Protein AF-A0A0Q7N4V5-F1 (afdb_monomer)

Secondary structure (DSSP, 8-state):
-PPPP-SS-----B--B-TTT-PBP-TTSS-PPPBSSHHHHHHHHHTT-STT-EE-SS-EE-HHHHHHHHHHHH---EEE-S-TTTTTTPPEEETTT--BGGG-GGG--

pLDDT: mean 84.16, std 11.43, range [43.72, 96.56]

Foldseek 3Di:
DDDDDDDDDDDDFDWDAAPPPRDTQDPDPDDTDTHRDPVVVVCCQVVCNRVQWHDPPDGIHHQLRVLVVVCVVPNFDWDFDDDPVCSVPGFTAGPRNRHTCVRPPVNDD

Solvent-accessible surface area (backbone atoms only — not comparable to full-atom values): 6931 Å² total; per-residue (Å²): 135,84,79,82,87,82,81,94,78,89,81,83,61,37,68,56,51,19,75,82,83,62,50,64,52,46,98,65,91,77,56,67,57,74,27,86,39,67,66,58,48,50,52,43,44,73,65,79,68,38,83,63,39,47,68,84,86,87,54,37,35,40,44,68,60,49,22,47,51,48,31,73,74,73,48,77,57,74,37,76,50,73,53,88,84,36,64,81,78,42,60,43,22,22,78,71,63,62,48,42,58,92,73,39,77,91,69,64,129

Sequence (109 aa):
MGGMKRGLVTESHVVIYCDCCGDVFNPSSGRPICFMTTNEAVEFLTADTAAGWDYDGDTVRCDDCAAAEHCRVHGHELVLDGTWAELVTGPYVCSMCGLLESDIPELEN

Radius of gyration: 19.65 Å; Cα contacts (8 Å, |Δi|>4): 130; chains: 1; bounding box: 45×29×56 Å

Mean predicted aligned error: 8.2 Å

Nearest PDB structures (foldseek):
  6y79-assembly1_Y  TM=4.253E-01  e=2.777E+00  Yarrowia lipolytica

Structure (mmCIF, N/CA/C/O backbone):
data_AF-A0A0Q7N4V5-F1
#
_entry.id   AF-A0A0Q7N4V5-F1
#
loop_
_atom_site.group_PDB
_atom_site.id
_atom_site.type_symbol
_atom_site.label_atom_id
_atom_site.label_alt_id
_atom_site.label_comp_id
_atom_site.label_asym_id
_atom_site.label_entity_id
_atom_site.label_seq_id
_atom_site.pdbx_PDB_ins_code
_atom_site.Cartn_x
_atom_site.Cartn_y
_atom_site.Cartn_z
_atom_site.occupancy
_atom_site.B_iso_or_equiv
_atom_site.auth_seq_id
_atom_site.auth_comp_id
_atom_site.auth_asym_id
_atom_site.auth_atom_id
_atom_site.pdbx_PDB_model_num
ATOM 1 N N . MET A 1 1 ? -22.274 12.118 24.907 1.00 43.72 1 MET A N 1
ATOM 2 C CA . MET A 1 1 ? -21.162 12.694 25.696 1.00 43.72 1 MET A CA 1
ATOM 3 C C . MET A 1 1 ? -20.275 11.545 26.155 1.00 43.72 1 MET A C 1
ATOM 5 O O . MET A 1 1 ? -20.638 10.863 27.103 1.00 43.72 1 MET A O 1
ATOM 9 N N . GLY A 1 2 ? -19.189 11.253 25.436 1.00 54.69 2 GLY A N 1
ATOM 10 C CA . GLY A 1 2 ? -18.205 10.262 25.886 1.00 54.69 2 GLY A CA 1
ATOM 11 C C . GLY A 1 2 ? -17.359 10.866 27.004 1.00 54.69 2 GLY A C 1
ATOM 12 O O . GLY A 1 2 ?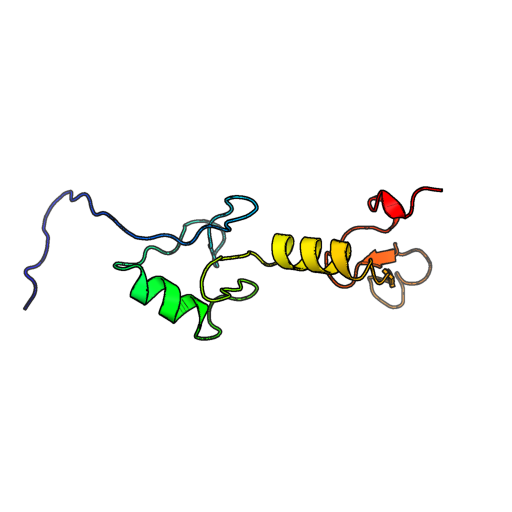 -16.822 11.958 26.833 1.00 54.69 2 GLY A O 1
ATOM 13 N N . GLY A 1 3 ? -17.301 10.213 28.164 1.00 60.50 3 GLY A N 1
ATOM 14 C CA . GLY A 1 3 ? -16.485 10.672 29.289 1.00 60.50 3 GLY A CA 1
ATOM 15 C C . GLY A 1 3 ? -14.998 10.691 28.929 1.00 60.50 3 GLY A C 1
ATOM 16 O O . GLY A 1 3 ? -14.504 9.779 28.268 1.00 60.50 3 GLY A O 1
ATOM 17 N N . MET A 1 4 ? -14.283 11.731 29.363 1.00 68.06 4 MET A N 1
ATOM 18 C CA . MET A 1 4 ? -12.839 11.855 29.155 1.00 68.06 4 MET A CA 1
ATOM 19 C C . MET A 1 4 ? -12.096 10.720 29.869 1.00 68.06 4 MET A C 1
ATOM 21 O O . MET A 1 4 ? -12.185 10.585 31.092 1.00 68.06 4 MET A O 1
ATOM 25 N N . LYS A 1 5 ? -11.335 9.924 29.111 1.00 77.38 5 LYS A N 1
ATOM 26 C CA . LYS A 1 5 ? -10.405 8.928 29.660 1.00 77.38 5 LYS A CA 1
ATOM 27 C C . LYS A 1 5 ? -9.286 9.664 30.416 1.00 77.38 5 LYS A C 1
ATOM 29 O O . LYS A 1 5 ? -8.786 10.680 29.939 1.00 77.38 5 LYS A O 1
ATOM 34 N N . ARG A 1 6 ? -8.917 9.198 31.616 1.00 84.88 6 ARG A N 1
ATOM 35 C CA . ARG A 1 6 ? -7.854 9.795 32.453 1.00 84.88 6 ARG A CA 1
ATOM 36 C C . ARG A 1 6 ? -6.876 8.707 32.899 1.00 84.88 6 ARG A C 1
ATOM 38 O O . ARG A 1 6 ? -7.317 7.651 33.337 1.00 84.88 6 ARG A O 1
ATOM 45 N N . GLY A 1 7 ? -5.574 8.998 32.853 1.00 88.62 7 GLY A N 1
ATOM 46 C CA . GLY A 1 7 ? -4.505 8.075 33.262 1.00 88.62 7 GLY A CA 1
ATOM 47 C C . GLY A 1 7 ? -3.875 7.306 32.095 1.00 88.62 7 GLY A C 1
ATOM 48 O O . GLY A 1 7 ? -4.076 7.659 30.936 1.00 88.62 7 GLY A O 1
ATOM 49 N N . LEU A 1 8 ? -3.085 6.276 32.411 1.00 89.12 8 LEU A N 1
ATOM 50 C CA . LEU A 1 8 ? -2.514 5.362 31.418 1.00 89.12 8 LEU A CA 1
ATOM 51 C C . LEU A 1 8 ? -3.596 4.367 30.986 1.00 89.12 8 LEU A C 1
ATOM 53 O O . LEU A 1 8 ? -4.098 3.609 31.814 1.00 89.12 8 LEU A O 1
ATOM 57 N N . VAL A 1 9 ? -3.962 4.388 29.704 1.00 87.44 9 VAL A N 1
ATOM 58 C CA . VAL A 1 9 ? -4.985 3.511 29.121 1.00 87.44 9 VAL A CA 1
ATOM 59 C C . VAL A 1 9 ? -4.399 2.728 27.953 1.00 87.44 9 VAL A C 1
ATOM 61 O O . VAL A 1 9 ? -3.542 3.225 27.228 1.00 87.44 9 VAL A O 1
ATOM 64 N N . THR A 1 10 ? -4.846 1.488 27.789 1.00 89.31 10 THR A N 1
ATOM 65 C CA . THR A 1 10 ? -4.563 0.673 26.604 1.00 89.31 10 THR A CA 1
ATOM 66 C C . THR A 1 10 ? -5.822 0.620 25.758 1.00 89.31 10 THR A C 1
ATOM 68 O O . THR A 1 10 ? -6.915 0.413 26.286 1.00 89.31 10 THR A O 1
ATOM 71 N N . GLU A 1 11 ? -5.667 0.817 24.455 1.00 89.69 11 GLU A N 1
ATOM 72 C CA . GLU A 1 11 ? -6.758 0.821 23.487 1.00 89.69 11 GLU A CA 1
ATOM 73 C C . GLU A 1 11 ? -6.398 -0.079 22.309 1.00 89.69 11 GLU A C 1
ATOM 75 O O . GLU A 1 11 ? -5.242 -0.138 21.883 1.00 89.69 11 GLU A O 1
ATOM 80 N N . SER A 1 12 ? -7.400 -0.788 21.797 1.00 92.38 12 SER A N 1
ATOM 81 C CA . SER A 1 12 ? -7.277 -1.594 20.587 1.00 92.38 12 SER A CA 1
ATOM 82 C C . SER A 1 12 ? -7.686 -0.753 19.387 1.00 92.38 12 SER A C 1
ATOM 84 O O . SER A 1 12 ? -8.696 -0.055 19.444 1.00 92.38 12 SER A O 1
ATOM 86 N N . HIS A 1 13 ? -6.904 -0.844 18.319 1.00 94.50 13 HIS A N 1
ATOM 87 C CA . HIS A 1 13 ? -7.113 -0.104 17.082 1.00 94.50 13 HIS A CA 1
ATOM 88 C C . HIS A 1 13 ? -6.959 -1.043 15.891 1.00 94.50 13 HIS A C 1
ATOM 90 O O . HIS A 1 13 ? -6.289 -2.074 15.986 1.00 94.50 13 HIS A O 1
ATOM 96 N N . VAL A 1 14 ? -7.567 -0.660 14.776 1.00 95.56 14 VAL A N 1
ATOM 97 C CA . VAL A 1 14 ? -7.364 -1.282 13.471 1.00 95.56 14 VAL A CA 1
ATOM 98 C C . VAL A 1 14 ? -6.227 -0.547 12.768 1.00 95.56 14 VAL A C 1
ATOM 100 O O . VAL A 1 14 ? -6.143 0.676 12.821 1.00 95.56 14 VAL A O 1
ATOM 103 N N . VAL A 1 15 ? -5.347 -1.299 12.124 1.00 95.12 15 VAL A N 1
ATOM 104 C CA . VAL A 1 15 ? -4.270 -0.790 11.271 1.00 95.12 15 VAL A CA 1
ATOM 105 C C . VAL A 1 15 ? -4.366 -1.514 9.934 1.00 95.12 15 VAL A C 1
ATOM 107 O O . VAL A 1 15 ? -4.838 -2.651 9.880 1.00 95.12 15 VAL A O 1
ATOM 110 N N . ILE A 1 16 ? -3.953 -0.851 8.863 1.00 94.56 16 ILE A N 1
ATOM 111 C CA . ILE A 1 16 ? -4.015 -1.411 7.515 1.00 94.56 16 ILE A CA 1
ATOM 112 C C . ILE A 1 16 ? -2.673 -2.070 7.208 1.00 94.56 16 ILE A C 1
ATOM 114 O O . ILE A 1 16 ? -1.630 -1.423 7.327 1.00 94.56 16 ILE A O 1
ATOM 118 N N . TYR A 1 17 ? -2.718 -3.337 6.811 1.00 95.81 17 TYR A N 1
ATOM 119 C CA . TYR A 1 17 ? -1.569 -4.089 6.325 1.00 95.81 17 TYR A CA 1
ATOM 120 C C . TYR A 1 17 ? -1.797 -4.513 4.878 1.00 95.81 17 TYR A C 1
ATOM 122 O O . TYR A 1 17 ? -2.934 -4.749 4.482 1.00 95.81 17 TYR A O 1
ATOM 130 N N . CYS A 1 18 ? -0.723 -4.611 4.102 1.00 95.69 18 CYS A N 1
ATOM 131 C CA . CYS A 1 18 ? -0.759 -5.233 2.787 1.00 95.69 18 CYS A CA 1
ATOM 132 C C . CYS A 1 18 ? -0.885 -6.749 2.965 1.00 95.69 18 CYS A C 1
ATOM 134 O O . CYS A 1 18 ? -0.055 -7.358 3.643 1.00 95.69 18 CYS A O 1
ATOM 136 N N . ASP A 1 19 ? -1.873 -7.369 2.324 1.00 96.56 19 ASP A N 1
ATOM 137 C CA . ASP A 1 19 ? -2.094 -8.818 2.401 1.00 96.56 19 ASP A CA 1
ATOM 138 C C . ASP A 1 19 ? -0.964 -9.633 1.747 1.00 96.56 19 ASP A C 1
ATOM 140 O O . ASP A 1 19 ? -0.812 -10.822 2.022 1.00 96.56 19 ASP A O 1
ATOM 144 N N . CYS A 1 20 ? -0.149 -9.004 0.892 1.00 94.19 20 CYS A N 1
ATOM 145 C CA . CYS A 1 20 ? 0.940 -9.667 0.175 1.00 94.19 20 CYS A CA 1
ATOM 146 C C . CYS A 1 20 ? 2.274 -9.632 0.939 1.00 94.19 20 CYS A C 1
ATOM 148 O O . CYS A 1 20 ? 2.872 -10.681 1.177 1.00 94.19 20 CYS A O 1
ATOM 150 N N . CYS A 1 21 ? 2.759 -8.447 1.322 1.00 94.56 21 CYS A N 1
ATOM 151 C CA . CYS A 1 21 ? 4.067 -8.292 1.977 1.00 94.56 21 CYS A CA 1
ATOM 152 C C . CYS A 1 21 ? 3.987 -8.092 3.498 1.00 94.56 21 CYS A C 1
ATOM 154 O O . CYS A 1 21 ? 5.002 -8.213 4.181 1.00 94.56 21 CYS A O 1
ATOM 156 N N . GLY A 1 22 ? 2.804 -7.794 4.045 1.00 94.69 22 GLY A N 1
ATOM 157 C CA . GLY A 1 22 ? 2.645 -7.455 5.458 1.00 94.69 22 GLY A CA 1
ATOM 158 C C . GLY A 1 22 ? 3.162 -6.063 5.831 1.00 94.69 22 GLY A C 1
ATOM 159 O O . GLY A 1 22 ? 3.256 -5.763 7.023 1.00 94.69 22 GLY A O 1
ATOM 160 N N . ASP A 1 23 ? 3.484 -5.208 4.854 1.00 93.00 23 ASP A N 1
ATOM 161 C CA . ASP A 1 23 ? 3.798 -3.805 5.125 1.00 93.00 23 ASP A CA 1
ATOM 162 C C . ASP A 1 23 ? 2.598 -3.102 5.738 1.00 93.00 23 ASP A C 1
ATOM 164 O O . ASP A 1 23 ? 1.450 -3.469 5.498 1.00 93.00 23 ASP A O 1
ATOM 1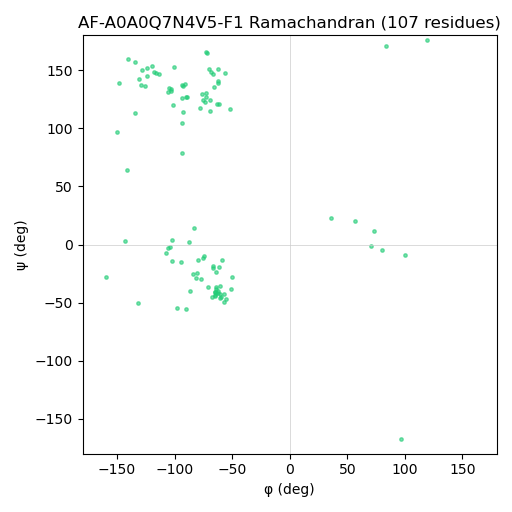68 N N . VAL A 1 24 ? 2.867 -2.085 6.549 1.00 93.25 24 VAL A N 1
ATOM 169 C CA . VAL A 1 24 ? 1.835 -1.313 7.238 1.00 93.25 24 VAL A CA 1
ATOM 170 C C . VAL A 1 24 ? 1.629 0.023 6.543 1.00 93.25 24 VAL A C 1
ATOM 172 O O . VAL A 1 24 ? 2.598 0.732 6.261 1.00 93.25 24 VAL A O 1
ATOM 175 N N . PHE A 1 25 ? 0.373 0.406 6.315 1.00 91.25 25 PHE A N 1
ATOM 176 C CA . PHE A 1 25 ? 0.070 1.715 5.751 1.00 91.25 25 PHE A CA 1
ATOM 177 C C . PHE A 1 25 ? 0.567 2.824 6.686 1.00 91.25 25 PHE A C 1
ATOM 179 O O . PHE A 1 25 ? 0.159 2.930 7.850 1.00 91.25 25 PHE A O 1
ATOM 186 N N . ASN A 1 26 ? 1.458 3.665 6.167 1.00 86.81 26 ASN A N 1
ATOM 187 C CA . ASN A 1 26 ? 2.100 4.735 6.915 1.00 86.81 26 ASN A CA 1
ATOM 188 C C . ASN A 1 26 ? 2.432 5.899 5.967 1.00 86.81 26 ASN A C 1
ATOM 190 O O . ASN A 1 26 ? 3.484 5.883 5.329 1.00 86.81 26 ASN A O 1
ATOM 194 N N . P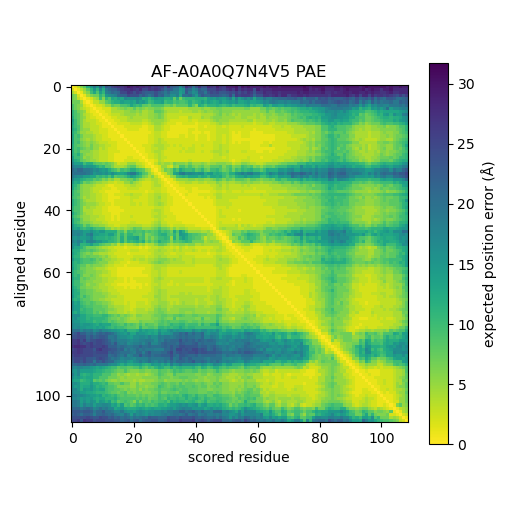RO A 1 27 ? 1.581 6.936 5.883 1.00 74.75 27 PRO A N 1
ATOM 195 C CA . PRO A 1 27 ? 1.793 8.043 4.947 1.00 74.75 27 PRO A CA 1
ATOM 196 C C . PRO A 1 27 ? 2.916 8.994 5.387 1.00 74.75 27 PRO A C 1
ATOM 198 O O . PRO A 1 27 ? 3.303 9.892 4.645 1.00 74.75 27 PRO A O 1
ATOM 201 N N . SER A 1 28 ? 3.419 8.851 6.615 1.00 66.38 28 SER A N 1
ATOM 202 C CA . SER A 1 28 ? 4.392 9.762 7.212 1.00 66.38 28 SER A CA 1
ATOM 203 C C . SER A 1 28 ? 5.420 8.979 8.024 1.00 66.38 28 SER A C 1
ATOM 205 O O . SER A 1 28 ? 5.456 9.080 9.249 1.00 66.38 28 SER A O 1
ATOM 207 N N . SER A 1 29 ? 6.185 8.138 7.319 1.00 61.38 29 SER A N 1
ATOM 208 C CA . SER A 1 29 ? 7.510 7.565 7.635 1.00 61.38 29 SER A CA 1
ATOM 209 C C . SER A 1 29 ? 7.854 7.190 9.090 1.00 61.38 29 SER A C 1
ATOM 211 O O . SER A 1 29 ? 9.031 7.128 9.440 1.00 61.38 29 SER A O 1
ATOM 213 N N . GLY A 1 30 ? 6.885 6.940 9.972 1.00 70.81 30 GLY A N 1
ATOM 214 C CA . GLY A 1 30 ? 7.212 6.693 11.377 1.00 70.81 30 GLY A CA 1
ATOM 215 C C . GLY A 1 30 ? 6.171 5.966 12.210 1.00 70.81 30 GLY A C 1
ATOM 216 O O . GLY A 1 30 ? 6.565 5.301 13.169 1.00 70.81 30 GLY A O 1
ATOM 217 N N . ARG A 1 31 ? 4.871 6.062 11.894 1.00 81.62 31 ARG A N 1
ATOM 218 C CA . ARG A 1 31 ? 3.824 5.371 12.663 1.00 81.62 31 ARG A CA 1
ATOM 219 C C . ARG A 1 31 ? 2.634 4.966 11.787 1.00 81.62 31 ARG A C 1
ATOM 221 O O . ARG A 1 31 ? 2.199 5.787 10.984 1.00 81.62 31 ARG A O 1
ATOM 228 N N . PRO A 1 32 ? 2.070 3.761 11.992 1.00 87.56 32 PRO A N 1
ATOM 229 C CA . PRO A 1 32 ? 0.803 3.373 11.382 1.00 87.56 32 PRO A CA 1
ATOM 230 C C . PRO A 1 32 ? -0.314 4.357 11.728 1.00 87.56 32 PRO A C 1
ATOM 232 O O . PRO A 1 32 ? -0.351 4.887 12.845 1.00 87.56 32 PRO A O 1
ATOM 235 N N . ILE A 1 33 ? -1.257 4.545 10.807 1.00 90.06 33 ILE A N 1
ATOM 236 C CA . ILE A 1 33 ? -2.542 5.156 11.155 1.00 90.06 33 ILE A CA 1
ATOM 237 C C . ILE A 1 33 ? -3.359 4.142 11.955 1.00 90.06 33 ILE A C 1
ATOM 239 O O . ILE A 1 33 ? -3.509 2.993 11.542 1.00 90.06 33 ILE A O 1
ATOM 243 N N . CYS A 1 34 ? -3.898 4.583 13.089 1.00 93.12 34 CYS A N 1
ATOM 244 C CA . CYS A 1 34 ? -4.794 3.798 13.926 1.00 93.12 34 CYS A CA 1
ATOM 245 C C . CYS A 1 34 ? -6.244 4.226 13.683 1.00 93.12 34 CYS A C 1
ATOM 247 O O . CYS A 1 34 ? -6.597 5.374 13.950 1.00 93.12 34 CYS A O 1
ATOM 249 N N . PHE A 1 35 ? -7.077 3.289 13.249 1.00 94.19 35 PHE A N 1
ATOM 250 C CA . PHE A 1 35 ? -8.517 3.456 13.072 1.00 94.19 35 PHE A CA 1
ATOM 251 C C . PHE A 1 35 ? -9.271 2.836 14.249 1.00 94.19 35 PHE A C 1
ATOM 253 O O . PHE A 1 35 ? -8.803 1.884 14.882 1.00 94.19 35 PHE A O 1
ATOM 260 N N . MET A 1 36 ? -10.462 3.346 14.545 1.00 94.56 36 MET A N 1
ATOM 261 C CA . MET A 1 36 ? -11.299 2.808 15.617 1.00 94.56 36 MET A CA 1
ATOM 262 C C . MET A 1 36 ? -12.081 1.574 15.173 1.00 94.56 36 MET A C 1
ATOM 264 O O . MET A 1 36 ? -12.411 0.721 15.998 1.00 94.56 36 MET A O 1
ATOM 268 N N . THR A 1 37 ? -12.396 1.475 13.880 1.00 95.50 37 THR A N 1
ATOM 269 C CA . THR A 1 37 ? -13.160 0.362 13.305 1.00 95.50 37 THR A CA 1
ATOM 270 C C . THR A 1 37 ? -12.608 -0.043 11.943 1.00 95.50 37 THR A C 1
ATOM 272 O O . THR A 1 37 ? -11.939 0.739 11.274 1.00 95.50 37 THR A O 1
ATOM 275 N N . THR A 1 38 ? -12.925 -1.262 11.508 1.00 94.94 38 THR A N 1
ATOM 276 C CA . THR A 1 38 ? -12.624 -1.727 10.147 1.00 94.94 38 THR A CA 1
ATOM 277 C C . THR A 1 38 ? -13.373 -0.926 9.089 1.00 94.94 38 THR A C 1
ATOM 279 O O . THR A 1 38 ? -12.792 -0.625 8.055 1.00 94.94 38 THR A O 1
ATOM 282 N N . ASN A 1 39 ? -14.618 -0.513 9.356 1.00 94.69 39 ASN A N 1
ATOM 283 C CA . ASN A 1 39 ? -15.371 0.333 8.425 1.00 94.69 39 ASN A CA 1
ATOM 284 C C . ASN A 1 39 ? -14.671 1.671 8.175 1.00 94.69 39 ASN A C 1
ATOM 286 O O . ASN A 1 39 ? -14.576 2.090 7.032 1.00 94.69 39 ASN A O 1
ATOM 290 N N . GLU A 1 40 ? -14.140 2.306 9.220 1.00 94.06 40 GLU A N 1
ATOM 291 C CA . GLU A 1 40 ? -13.386 3.558 9.084 1.00 94.06 40 GLU A CA 1
ATOM 292 C C . GLU A 1 40 ? -12.119 3.370 8.233 1.00 94.06 40 GLU A C 1
ATOM 294 O O . GLU A 1 40 ? -11.809 4.208 7.390 1.00 94.06 40 GLU A O 1
ATOM 299 N N . ALA A 1 41 ? -11.414 2.247 8.407 1.00 93.44 41 ALA A N 1
ATOM 300 C CA . ALA A 1 41 ? -10.245 1.913 7.596 1.00 93.44 41 ALA A CA 1
ATOM 301 C C . ALA A 1 41 ? -10.611 1.677 6.115 1.00 93.44 41 ALA A C 1
ATOM 303 O O . ALA A 1 41 ? -9.907 2.144 5.224 1.00 93.44 41 ALA A O 1
ATOM 304 N N . VAL A 1 42 ? -11.733 1.000 5.845 1.00 93.19 42 VAL A N 1
ATOM 305 C CA . VAL A 1 42 ? -12.245 0.777 4.481 1.00 93.19 42 VAL A CA 1
ATOM 306 C C . VAL A 1 42 ? -12.699 2.087 3.835 1.00 93.19 42 VAL A C 1
ATOM 308 O O . VAL A 1 42 ? -12.349 2.366 2.691 1.00 93.19 42 VAL A O 1
ATOM 311 N N . GLU A 1 43 ? -13.438 2.925 4.563 1.00 92.94 43 GLU A N 1
ATOM 312 C CA . GLU A 1 43 ? -13.831 4.256 4.089 1.00 92.94 43 GLU A CA 1
ATOM 313 C C . GLU A 1 43 ? -12.595 5.085 3.720 1.00 92.94 43 GLU A C 1
ATOM 315 O O . GLU A 1 43 ? -12.566 5.694 2.655 1.00 92.94 43 GLU A O 1
ATOM 320 N N . PHE A 1 44 ? -11.538 5.031 4.533 1.00 91.62 44 PHE A N 1
ATOM 321 C CA . PHE A 1 44 ? -10.268 5.690 4.235 1.00 91.62 44 PHE A CA 1
ATOM 322 C C . PHE A 1 44 ? -9.581 5.155 2.964 1.00 91.62 44 PHE A C 1
ATOM 324 O O . PHE A 1 44 ? -9.071 5.944 2.168 1.00 91.62 44 PHE A O 1
ATOM 331 N N . LEU A 1 45 ? -9.568 3.837 2.738 1.00 91.12 45 LEU A N 1
ATOM 332 C CA . LEU A 1 45 ? -8.995 3.253 1.515 1.00 91.12 45 LEU A CA 1
ATOM 333 C C . LEU A 1 45 ? -9.784 3.668 0.267 1.00 91.12 45 LEU A C 1
ATOM 335 O O . LEU A 1 45 ? -9.205 4.026 -0.751 1.00 91.12 45 LEU A O 1
ATOM 339 N N . THR A 1 46 ? -11.112 3.686 0.362 1.00 88.31 46 THR A N 1
ATOM 340 C CA . THR A 1 46 ? -12.000 3.995 -0.774 1.00 88.31 46 THR A CA 1
ATOM 341 C C . THR A 1 46 ? -12.145 5.489 -1.079 1.00 88.31 46 THR A C 1
ATOM 343 O O . THR A 1 46 ? -12.638 5.848 -2.147 1.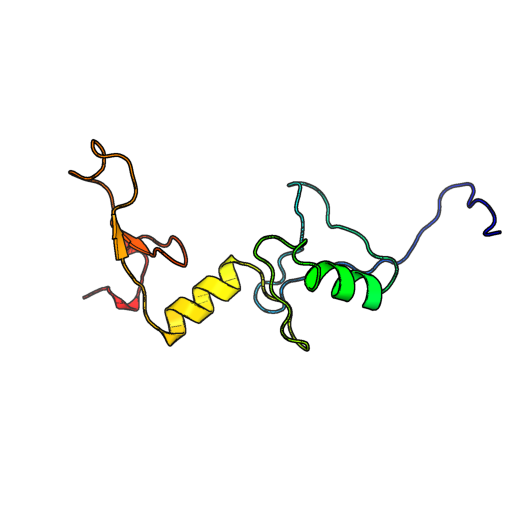00 88.31 46 THR A O 1
ATOM 346 N N . ALA A 1 47 ? -11.717 6.377 -0.175 1.00 83.69 47 ALA A N 1
ATOM 347 C CA . ALA A 1 47 ? -11.864 7.827 -0.314 1.00 83.69 47 ALA A CA 1
ATOM 348 C C . ALA A 1 47 ? -10.767 8.510 -1.163 1.00 83.69 47 ALA A C 1
ATOM 350 O O . ALA A 1 47 ? -10.641 9.733 -1.104 1.00 83.69 47 ALA A O 1
ATOM 351 N N . ASP A 1 48 ? -9.972 7.751 -1.932 1.00 72.06 48 ASP A N 1
ATOM 352 C CA . ASP A 1 48 ? -8.797 8.232 -2.695 1.00 72.06 48 ASP A CA 1
ATOM 353 C C . ASP A 1 48 ? -7.741 8.930 -1.807 1.00 72.06 48 ASP A C 1
ATOM 355 O O . ASP A 1 48 ? -6.910 9.723 -2.245 1.00 72.06 48 ASP A O 1
ATOM 359 N N . THR A 1 49 ? -7.789 8.654 -0.499 1.00 72.56 49 THR A N 1
ATOM 360 C CA . THR A 1 49 ? -6.880 9.229 0.503 1.00 72.56 49 THR A CA 1
ATOM 361 C C . THR A 1 49 ? -5.674 8.345 0.801 1.00 72.56 49 THR A C 1
ATOM 363 O O . THR A 1 49 ? -4.694 8.814 1.384 1.00 72.56 49 THR A O 1
ATOM 366 N N . ALA A 1 50 ? -5.721 7.077 0.397 1.00 74.12 50 ALA A N 1
ATOM 367 C CA . ALA A 1 50 ? -4.645 6.117 0.579 1.00 74.12 50 ALA A CA 1
ATOM 368 C C . ALA A 1 50 ? -3.752 6.085 -0.672 1.00 74.12 50 ALA A C 1
ATOM 370 O O . ALA A 1 50 ? -3.885 5.215 -1.525 1.00 74.12 50 ALA A O 1
ATOM 371 N N . ALA A 1 51 ? -2.858 7.071 -0.801 1.00 78.06 51 ALA A N 1
ATOM 372 C CA . ALA A 1 51 ? -1.971 7.189 -1.959 1.00 78.06 51 ALA A CA 1
ATOM 373 C C . ALA A 1 51 ? -1.211 5.874 -2.225 1.00 78.06 51 ALA A C 1
ATOM 375 O O . ALA A 1 51 ? -0.424 5.432 -1.388 1.00 78.06 51 ALA A O 1
ATOM 376 N N . GLY A 1 52 ? -1.470 5.264 -3.385 1.00 83.12 52 GLY A N 1
ATOM 377 C CA . GLY A 1 52 ? -0.807 4.042 -3.849 1.00 83.12 52 GLY A CA 1
ATOM 378 C C . GLY A 1 52 ? -1.333 2.733 -3.254 1.00 83.12 52 GLY A C 1
ATOM 379 O O . GLY A 1 52 ? -0.897 1.673 -3.684 1.00 83.12 52 GLY A O 1
ATOM 380 N N . TRP A 1 53 ? -2.269 2.773 -2.304 1.00 92.00 53 TRP A N 1
ATOM 381 C CA . TRP A 1 53 ? -2.835 1.567 -1.700 1.00 92.00 53 TRP A CA 1
ATOM 382 C C . TRP A 1 53 ? -4.216 1.279 -2.268 1.00 92.00 53 TRP A C 1
ATOM 384 O O . TRP A 1 53 ? -5.063 2.167 -2.324 1.00 92.00 53 TRP A O 1
ATOM 394 N N . ASP A 1 54 ? -4.441 0.029 -2.657 1.00 89.88 54 ASP A N 1
ATOM 395 C CA . ASP A 1 54 ? -5.686 -0.411 -3.280 1.00 89.88 54 ASP A CA 1
ATOM 396 C C . ASP A 1 54 ? -6.448 -1.381 -2.374 1.00 89.88 54 ASP A C 1
ATOM 398 O O . ASP A 1 54 ? -5.848 -2.164 -1.631 1.00 89.88 54 ASP A O 1
ATOM 402 N N . TYR A 1 55 ? -7.777 -1.317 -2.444 1.00 92.44 55 TYR A N 1
ATOM 403 C CA . TYR A 1 55 ? -8.688 -2.229 -1.762 1.00 92.44 55 TYR A CA 1
ATOM 404 C C . TYR A 1 55 ? -9.787 -2.677 -2.723 1.00 92.44 55 TYR A C 1
ATOM 406 O O . TYR A 1 55 ? -10.649 -1.886 -3.109 1.00 92.44 55 TYR A O 1
ATOM 414 N N . ASP A 1 56 ? -9.792 -3.964 -3.067 1.00 89.88 56 ASP A N 1
ATOM 415 C CA . ASP A 1 56 ? -10.704 -4.532 -4.071 1.00 89.88 56 ASP A CA 1
ATOM 416 C C . ASP A 1 56 ? -12.064 -4.994 -3.500 1.00 89.88 56 ASP A C 1
ATOM 418 O O . ASP A 1 56 ? -12.918 -5.504 -4.230 1.00 89.88 56 ASP A O 1
ATOM 422 N N . GLY A 1 57 ? -12.284 -4.796 -2.195 1.00 90.44 57 GLY A N 1
ATOM 423 C CA . GLY A 1 57 ? -13.449 -5.291 -1.457 1.00 90.44 57 GLY A CA 1
ATOM 424 C C . GLY A 1 57 ? -13.180 -6.559 -0.640 1.00 90.44 57 GLY A C 1
ATOM 425 O O . GLY A 1 57 ? -14.017 -6.926 0.185 1.00 90.44 57 GLY A O 1
ATOM 426 N N . ASP A 1 58 ? -12.018 -7.187 -0.816 1.00 91.81 58 ASP A N 1
ATOM 427 C CA . ASP A 1 58 ? -11.564 -8.350 -0.048 1.00 91.81 58 ASP A CA 1
ATOM 428 C C . ASP A 1 58 ? -10.127 -8.161 0.456 1.00 91.81 58 ASP A C 1
ATOM 430 O O . ASP A 1 58 ? -9.877 -8.276 1.655 1.00 91.81 58 ASP A O 1
ATOM 434 N N . THR A 1 59 ? -9.205 -7.780 -0.431 1.00 93.81 59 THR A N 1
ATOM 435 C CA . THR A 1 59 ? -7.770 -7.668 -0.150 1.00 93.81 59 THR A CA 1
ATOM 436 C C . THR A 1 59 ? -7.250 -6.242 -0.267 1.00 93.81 59 THR A C 1
ATOM 438 O O . THR A 1 59 ? -7.719 -5.449 -1.084 1.00 93.81 59 THR A O 1
ATOM 441 N N . VAL A 1 60 ? -6.255 -5.921 0.560 1.00 94.94 60 VAL A N 1
ATOM 442 C CA . VAL A 1 60 ? -5.507 -4.667 0.554 1.00 94.94 60 VAL A CA 1
ATOM 443 C C . VAL A 1 60 ? -4.113 -4.895 -0.022 1.00 94.94 60 VAL A C 1
ATOM 445 O O . VAL A 1 60 ? -3.374 -5.781 0.416 1.00 94.94 60 VAL A O 1
ATOM 448 N N . ARG A 1 61 ? -3.704 -4.048 -0.969 1.00 94.62 61 ARG A N 1
ATOM 449 C CA . ARG A 1 61 ? -2.364 -4.085 -1.571 1.00 94.62 61 ARG A CA 1
ATOM 450 C C . ARG A 1 61 ? -1.670 -2.735 -1.472 1.00 94.62 61 ARG A C 1
ATOM 452 O O . ARG A 1 61 ? -2.280 -1.709 -1.751 1.00 94.62 61 ARG A O 1
ATOM 459 N N . CYS A 1 62 ? -0.389 -2.752 -1.102 1.00 93.56 62 CYS A N 1
ATOM 460 C CA . CYS A 1 62 ? 0.485 -1.596 -1.289 1.00 93.56 62 CYS A CA 1
ATOM 461 C C . CYS A 1 62 ? 0.836 -1.410 -2.771 1.00 93.56 62 CYS A C 1
ATOM 463 O O . CYS A 1 62 ? 0.658 -2.324 -3.585 1.00 93.56 62 CYS A O 1
ATOM 465 N N . ASP A 1 63 ? 1.374 -0.240 -3.088 1.00 90.56 63 ASP A N 1
ATOM 466 C CA . ASP A 1 63 ? 1.837 0.160 -4.415 1.00 90.56 63 ASP A CA 1
ATOM 467 C C . ASP A 1 63 ? 2.862 -0.820 -4.983 1.00 90.56 63 ASP A C 1
ATOM 469 O O . ASP A 1 63 ? 2.688 -1.299 -6.103 1.00 90.56 63 ASP A O 1
ATOM 473 N N . ASP A 1 64 ? 3.860 -1.204 -4.188 1.00 90.12 64 ASP A N 1
ATOM 474 C CA . ASP A 1 64 ? 4.906 -2.134 -4.618 1.00 90.12 64 ASP A CA 1
ATOM 475 C C . ASP A 1 64 ? 4.333 -3.505 -5.009 1.00 90.12 64 ASP A C 1
ATOM 477 O O . ASP A 1 64 ? 4.661 -4.062 -6.060 1.00 90.12 64 ASP A O 1
ATOM 481 N N . CYS A 1 65 ? 3.429 -4.057 -4.192 1.00 93.06 65 CYS A N 1
ATOM 482 C CA . CYS A 1 65 ? 2.810 -5.354 -4.475 1.00 93.06 65 CYS A CA 1
ATOM 483 C C . CYS A 1 65 ? 1.830 -5.280 -5.651 1.00 93.06 65 CYS A C 1
ATOM 485 O O . CYS A 1 65 ? 1.744 -6.223 -6.441 1.00 93.06 65 CYS A O 1
ATOM 487 N N . ALA A 1 66 ? 1.092 -4.177 -5.782 1.00 91.25 66 ALA A N 1
ATOM 488 C CA . ALA A 1 66 ? 0.209 -3.952 -6.918 1.00 91.25 66 ALA A CA 1
ATOM 489 C C . ALA A 1 66 ? 1.009 -3.839 -8.228 1.00 91.25 66 ALA A C 1
ATOM 491 O O . ALA A 1 66 ? 0.653 -4.477 -9.222 1.00 91.25 66 ALA A O 1
ATOM 492 N N . ALA A 1 67 ? 2.122 -3.103 -8.217 1.00 90.69 67 ALA A N 1
ATOM 493 C CA . ALA A 1 67 ? 3.019 -2.966 -9.356 1.00 90.69 67 ALA A CA 1
ATOM 494 C C . ALA A 1 67 ? 3.699 -4.293 -9.720 1.00 90.69 67 ALA A C 1
ATOM 496 O O . ALA A 1 67 ? 3.732 -4.662 -10.893 1.00 90.69 67 ALA A O 1
ATOM 497 N N . ALA A 1 68 ? 4.185 -5.049 -8.730 1.00 88.56 68 ALA A N 1
ATOM 498 C CA . ALA A 1 68 ? 4.789 -6.360 -8.956 1.00 88.56 68 ALA A CA 1
ATOM 499 C C . ALA A 1 68 ? 3.801 -7.341 -9.606 1.00 88.56 68 ALA A C 1
ATOM 501 O O . ALA A 1 68 ? 4.141 -8.006 -10.584 1.00 88.56 68 ALA A O 1
ATOM 502 N N . GLU A 1 69 ? 2.558 -7.397 -9.119 1.00 88.44 69 GLU A N 1
ATOM 503 C CA . GLU A 1 69 ? 1.521 -8.228 -9.734 1.00 88.44 69 GLU A CA 1
ATOM 504 C C . GLU A 1 69 ? 1.190 -7.764 -11.157 1.00 88.44 69 GLU A C 1
ATOM 506 O O . GLU A 1 69 ? 1.047 -8.592 -12.059 1.00 88.44 69 GLU A O 1
ATOM 511 N N . HIS A 1 70 ? 1.091 -6.450 -11.381 1.00 89.94 70 HIS A N 1
ATOM 512 C CA . HIS A 1 70 ? 0.855 -5.907 -12.713 1.00 89.94 70 HIS A CA 1
ATOM 513 C C . HIS A 1 70 ? 1.942 -6.356 -13.696 1.00 89.94 70 HIS A C 1
ATOM 515 O O . HIS A 1 70 ? 1.606 -6.890 -14.756 1.00 89.94 70 HIS A O 1
ATOM 521 N N . CYS A 1 71 ? 3.217 -6.205 -13.327 1.00 91.75 71 CYS A N 1
ATOM 522 C CA . CYS A 1 71 ? 4.356 -6.619 -14.143 1.00 91.75 71 CYS A CA 1
ATOM 523 C C . CYS A 1 71 ? 4.397 -8.134 -14.360 1.00 91.75 71 CYS A C 1
ATOM 525 O O . CYS A 1 71 ? 4.659 -8.590 -15.468 1.00 91.75 71 CYS A O 1
ATOM 527 N N . ARG A 1 72 ? 4.056 -8.936 -13.344 1.00 86.88 72 ARG A N 1
ATOM 528 C CA . ARG A 1 72 ? 3.974 -10.398 -13.475 1.00 86.88 72 ARG A CA 1
ATOM 529 C C . ARG A 1 72 ? 2.938 -10.832 -14.518 1.00 86.88 72 ARG A C 1
ATOM 531 O O . ARG A 1 72 ? 3.126 -11.843 -15.191 1.00 86.88 72 ARG A O 1
ATOM 538 N N . VAL A 1 73 ? 1.823 -10.107 -14.627 1.00 89.38 73 VAL A N 1
ATOM 539 C CA . VAL A 1 73 ? 0.719 -10.441 -15.542 1.00 89.38 73 VAL A CA 1
ATOM 540 C C . VAL A 1 73 ? 0.929 -9.862 -16.943 1.00 89.38 73 VAL A C 1
ATOM 542 O O . VAL A 1 73 ? 0.628 -10.539 -17.926 1.00 89.38 73 VAL A O 1
ATOM 545 N N . HIS A 1 74 ? 1.428 -8.631 -17.048 1.00 91.12 74 HIS A N 1
ATOM 546 C CA . HIS A 1 74 ? 1.493 -7.881 -18.310 1.00 91.12 74 HIS A CA 1
ATOM 547 C C . HIS A 1 74 ? 2.911 -7.749 -18.880 1.00 91.12 74 HIS A C 1
ATOM 549 O O . HIS A 1 74 ? 3.072 -7.302 -20.015 1.00 91.12 74 HIS A O 1
ATOM 555 N N . GLY A 1 75 ? 3.925 -8.177 -18.129 1.00 88.31 75 GLY A N 1
ATOM 556 C CA . GLY A 1 75 ? 5.330 -7.933 -18.426 1.00 88.31 75 GLY A CA 1
ATOM 557 C C . GLY A 1 75 ? 5.800 -6.562 -17.939 1.00 88.31 75 GLY A C 1
ATOM 558 O O . GLY A 1 75 ? 5.014 -5.714 -17.515 1.00 88.31 75 GLY A O 1
ATOM 559 N N . HIS A 1 76 ? 7.112 -6.352 -18.008 1.00 89.00 76 HIS A N 1
ATOM 560 C CA . HIS A 1 76 ? 7.736 -5.078 -17.673 1.00 89.00 76 HIS A CA 1
ATOM 561 C C . HIS A 1 76 ? 7.815 -4.177 -18.908 1.00 89.00 76 HIS A C 1
ATOM 563 O O . HIS A 1 76 ? 8.362 -4.571 -19.938 1.00 89.00 76 HIS A O 1
ATOM 569 N N . GLU A 1 77 ? 7.315 -2.948 -18.796 1.00 89.81 77 GLU A N 1
ATOM 570 C CA . GLU A 1 77 ? 7.565 -1.894 -19.781 1.00 89.81 77 GLU A CA 1
ATOM 571 C C . GLU A 1 77 ? 8.786 -1.079 -19.346 1.00 89.81 77 GLU A C 1
ATOM 573 O O . GLU A 1 77 ? 8.767 -0.425 -18.302 1.00 89.81 77 GLU A O 1
ATOM 578 N N . LEU A 1 78 ? 9.860 -1.156 -20.131 1.00 87.06 78 LEU A N 1
ATOM 579 C CA . LEU A 1 78 ? 11.126 -0.497 -19.832 1.00 87.06 78 LEU A CA 1
ATOM 580 C C . LEU A 1 78 ? 11.172 0.913 -20.423 1.00 87.06 78 LEU A C 1
ATOM 582 O O . LEU A 1 78 ? 10.985 1.107 -21.625 1.00 87.06 78 LEU A O 1
ATOM 586 N N . VAL A 1 79 ? 11.482 1.891 -19.577 1.00 85.88 79 VAL A N 1
ATOM 587 C CA . VAL A 1 79 ? 11.677 3.295 -19.945 1.00 85.88 79 VAL A CA 1
ATOM 588 C C . VAL A 1 79 ? 13.057 3.765 -19.501 1.00 85.88 79 VAL A C 1
ATOM 590 O O . VAL A 1 79 ? 13.623 3.248 -18.539 1.00 85.88 79 VAL A O 1
ATOM 593 N N . LEU A 1 80 ? 13.617 4.745 -20.210 1.00 81.12 80 LEU A N 1
ATOM 594 C CA . LEU A 1 80 ? 14.818 5.431 -19.739 1.00 81.12 80 LEU A CA 1
ATOM 595 C C . LEU A 1 80 ? 14.430 6.362 -18.591 1.00 81.12 80 LEU A C 1
ATOM 597 O O . LEU A 1 80 ? 13.590 7.244 -18.782 1.00 81.12 80 LEU A O 1
ATOM 601 N N . ASP A 1 81 ? 15.056 6.177 -17.435 1.00 71.69 81 ASP A N 1
ATOM 602 C CA . ASP A 1 81 ? 14.892 7.080 -16.300 1.00 71.69 81 ASP A CA 1
ATOM 603 C C . ASP A 1 81 ? 15.979 8.163 -16.298 1.00 71.69 81 ASP A C 1
ATOM 605 O O . ASP A 1 81 ? 17.154 7.892 -16.563 1.00 71.69 81 ASP A O 1
ATOM 609 N N . GLY A 1 82 ? 15.579 9.403 -16.012 1.00 66.69 82 GLY A N 1
ATOM 610 C CA . GLY A 1 82 ? 16.484 10.546 -15.873 1.00 66.69 82 GLY A CA 1
ATOM 611 C C . GLY A 1 82 ? 16.281 11.710 -16.851 1.00 66.69 82 GLY A C 1
ATOM 612 O O . GLY A 1 82 ? 15.439 11.728 -17.750 1.00 66.69 82 GLY A O 1
ATOM 613 N N . THR A 1 83 ? 17.072 12.756 -16.633 1.00 72.56 83 THR A N 1
ATOM 614 C CA . THR A 1 83 ? 17.118 13.977 -17.445 1.00 72.56 83 THR A CA 1
ATOM 615 C C . THR A 1 83 ? 17.776 13.733 -18.806 1.00 72.56 83 THR A C 1
ATOM 617 O O . THR A 1 83 ? 18.513 12.772 -18.994 1.00 72.56 83 THR A O 1
ATOM 620 N N . TRP A 1 84 ? 17.609 14.657 -19.763 1.00 66.81 84 TRP A N 1
ATOM 621 C CA . TRP A 1 84 ? 18.249 14.573 -21.091 1.00 66.81 84 TRP A CA 1
ATOM 622 C C . TRP A 1 84 ? 19.768 14.311 -21.065 1.00 66.81 84 TRP A C 1
ATOM 624 O O . TRP A 1 84 ? 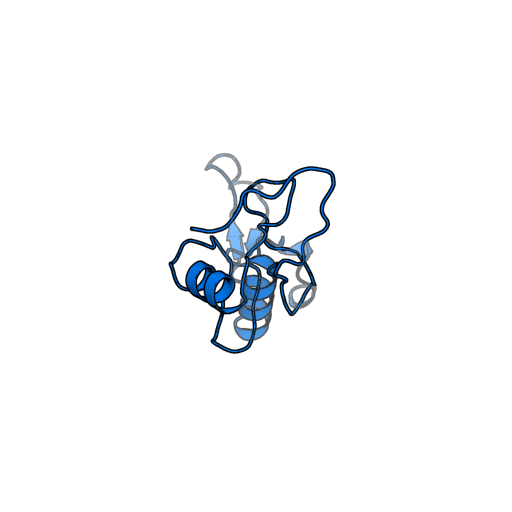20.294 13.742 -22.018 1.00 66.81 84 TRP A O 1
ATOM 634 N N . ALA A 1 85 ? 20.472 14.720 -20.003 1.00 62.72 85 ALA A N 1
ATOM 635 C CA . ALA A 1 85 ? 21.897 14.438 -19.824 1.00 62.72 85 ALA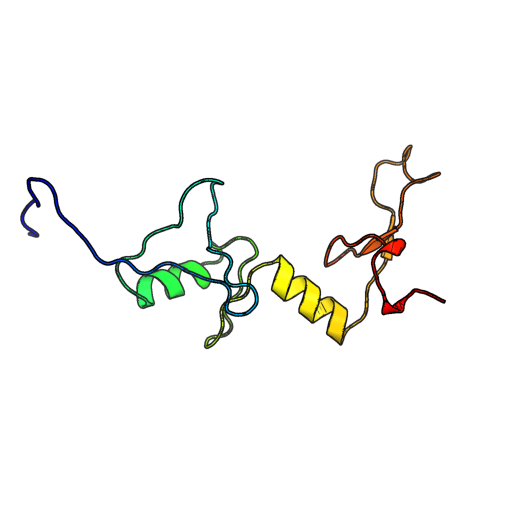 A CA 1
ATOM 636 C C . ALA A 1 85 ? 22.174 12.993 -19.362 1.00 62.72 85 ALA A C 1
ATOM 638 O O . ALA A 1 85 ? 23.218 12.438 -19.695 1.00 62.72 85 ALA A O 1
ATOM 639 N N . GLU A 1 86 ? 21.242 12.382 -18.630 1.00 62.25 86 GLU A N 1
ATOM 640 C CA . GLU A 1 86 ? 21.311 11.005 -18.127 1.00 62.25 86 GLU A CA 1
ATOM 641 C C . GLU A 1 86 ? 20.850 9.988 -19.181 1.00 62.25 86 GLU A C 1
ATOM 643 O O . GLU A 1 86 ? 21.374 8.883 -19.207 1.00 62.25 86 GLU A O 1
ATOM 648 N N . LEU A 1 87 ? 19.999 10.373 -20.141 1.00 62.44 87 LEU A N 1
ATOM 649 C CA . LEU A 1 87 ? 19.513 9.499 -21.229 1.00 62.44 87 LEU A CA 1
ATOM 650 C C . LEU A 1 87 ? 20.613 8.900 -22.134 1.00 62.44 87 LEU A C 1
ATOM 652 O O . LEU A 1 87 ? 20.334 7.996 -22.916 1.00 62.44 87 LEU A O 1
ATOM 656 N N . VAL A 1 88 ? 21.856 9.393 -22.069 1.00 66.38 88 VAL A N 1
ATOM 657 C CA . VAL A 1 88 ? 22.978 8.861 -22.869 1.00 66.38 88 VAL A CA 1
ATOM 658 C C . VAL A 1 88 ? 23.579 7.590 -22.244 1.00 66.38 88 VAL A C 1
ATOM 660 O O . VAL A 1 88 ? 24.176 6.786 -22.958 1.00 66.38 88 VAL A O 1
ATOM 663 N N . THR A 1 89 ? 23.426 7.390 -20.929 1.00 67.44 89 THR A N 1
ATOM 664 C CA . THR A 1 89 ? 24.000 6.247 -20.184 1.00 67.44 89 THR A CA 1
ATOM 665 C C . THR A 1 89 ? 23.093 5.699 -19.077 1.00 67.44 89 THR A C 1
ATOM 667 O O . THR A 1 89 ? 23.528 4.845 -18.307 1.00 67.44 89 THR A O 1
ATOM 670 N N . GLY A 1 90 ? 21.885 6.239 -18.929 1.00 67.25 90 GLY A N 1
ATOM 671 C CA .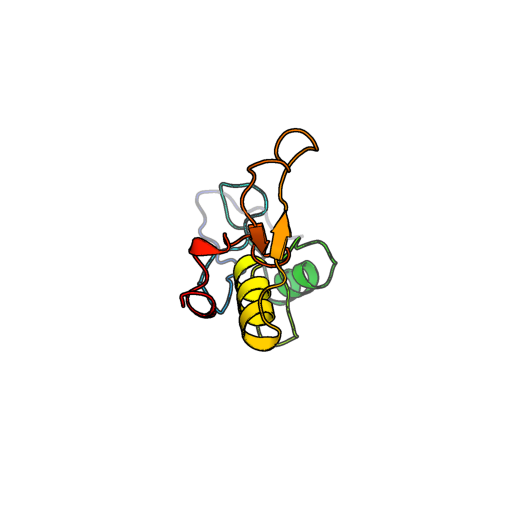 GLY A 1 90 ? 20.955 5.905 -17.858 1.00 67.25 90 GLY A CA 1
ATOM 672 C C . GLY A 1 90 ? 20.421 4.481 -17.997 1.00 67.25 90 GLY A C 1
ATOM 673 O O . GLY A 1 90 ? 20.316 3.978 -19.120 1.00 67.25 90 GLY A O 1
ATOM 674 N N . PRO A 1 91 ? 20.117 3.809 -16.875 1.00 78.12 91 PRO A N 1
ATOM 675 C CA . PRO A 1 91 ? 19.558 2.471 -16.917 1.00 78.12 91 PRO A CA 1
ATOM 676 C C . PRO A 1 91 ? 18.117 2.498 -17.437 1.00 78.12 91 PRO A C 1
ATOM 678 O O . PRO A 1 91 ? 17.381 3.467 -17.234 1.00 78.12 91 PRO A O 1
ATOM 681 N N . TYR A 1 92 ? 17.702 1.405 -18.072 1.00 84.38 92 TYR A N 1
ATOM 682 C CA . TYR A 1 92 ? 16.288 1.143 -18.290 1.00 84.38 92 TYR A CA 1
ATOM 683 C C . TYR A 1 92 ? 15.667 0.664 -16.977 1.00 84.38 92 TYR A C 1
ATOM 685 O O . TYR A 1 92 ? 16.188 -0.254 -16.339 1.00 84.38 92 TYR A O 1
ATOM 693 N N . VAL A 1 93 ? 14.559 1.282 -16.579 1.00 89.00 93 VAL A N 1
ATOM 694 C CA . VAL A 1 93 ? 13.753 0.869 -15.423 1.00 89.00 93 VAL A CA 1
ATOM 695 C C . VAL A 1 93 ? 12.352 0.512 -15.881 1.00 89.00 93 VAL A C 1
ATOM 697 O O . VAL A 1 93 ? 11.855 1.037 -16.878 1.00 89.00 93 VAL A O 1
ATOM 700 N N . CYS A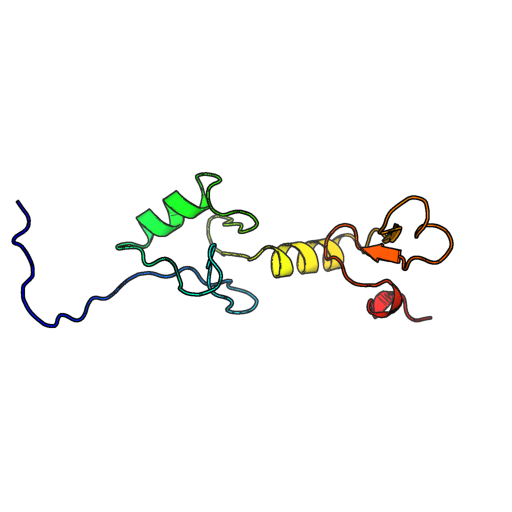 1 94 ? 11.679 -0.355 -15.139 1.00 89.19 94 CYS A N 1
ATOM 701 C CA . CYS A 1 94 ? 10.269 -0.600 -15.357 1.00 89.19 94 CYS A CA 1
ATOM 702 C C . CYS A 1 94 ? 9.447 0.630 -14.948 1.00 89.19 94 CYS A C 1
ATOM 704 O O . CYS A 1 94 ? 9.505 1.055 -13.796 1.00 89.19 94 CYS A O 1
ATOM 706 N N . SER A 1 95 ? 8.629 1.160 -15.861 1.00 88.56 95 SER A N 1
ATOM 707 C CA . SER A 1 95 ? 7.741 2.305 -15.598 1.00 88.56 95 SER A CA 1
ATOM 708 C C . SER A 1 95 ? 6.701 2.044 -14.501 1.00 88.56 95 SER A C 1
ATOM 710 O O . SER A 1 95 ? 6.156 2.993 -13.943 1.00 88.56 95 SER A O 1
ATOM 712 N N . MET A 1 96 ? 6.427 0.769 -14.199 1.00 89.69 96 MET A N 1
ATOM 713 C CA . MET A 1 96 ? 5.400 0.346 -13.248 1.00 89.69 96 MET A CA 1
ATOM 714 C C . MET A 1 96 ? 5.967 0.023 -11.864 1.00 89.69 96 MET A C 1
ATOM 716 O O . MET A 1 96 ? 5.493 0.575 -10.880 1.00 89.69 96 MET A O 1
ATOM 720 N N . CYS A 1 97 ? 6.964 -0.866 -11.771 1.00 88.19 97 CYS A N 1
ATOM 721 C CA . CYS A 1 97 ? 7.532 -1.300 -10.485 1.00 88.19 97 CYS A CA 1
ATOM 722 C C . CYS A 1 97 ? 8.901 -0.688 -10.152 1.00 88.19 97 CYS A C 1
ATOM 724 O O . CYS A 1 97 ? 9.466 -1.001 -9.110 1.00 88.19 97 CYS A O 1
ATOM 726 N N . GLY A 1 98 ? 9.476 0.127 -11.041 1.00 86.19 98 GLY A N 1
ATOM 727 C CA . GLY A 1 98 ? 10.758 0.802 -10.816 1.00 86.19 98 GLY A CA 1
ATOM 728 C C . GLY A 1 98 ? 11.997 -0.100 -10.822 1.00 86.19 98 GLY A C 1
ATOM 729 O O . GLY A 1 98 ? 13.105 0.409 -10.672 1.00 86.19 98 GLY A O 1
ATOM 730 N N . LEU A 1 99 ? 11.849 -1.418 -11.007 1.00 86.31 99 LEU A N 1
ATOM 731 C CA . LEU A 1 99 ? 12.988 -2.337 -11.094 1.00 86.31 99 LEU A CA 1
ATOM 732 C C . LEU A 1 99 ? 13.879 -2.005 -12.294 1.00 86.31 99 LEU A C 1
ATOM 734 O O . LEU A 1 99 ? 13.376 -1.707 -13.379 1.00 86.31 99 LEU A O 1
ATOM 738 N N . LEU A 1 100 ? 15.195 -2.101 -12.106 1.00 86.44 100 LEU A N 1
ATOM 739 C CA . LEU A 1 100 ? 16.174 -2.000 -13.187 1.00 86.44 100 LEU A CA 1
ATOM 740 C C . LEU A 1 100 ? 16.027 -3.193 -14.136 1.00 86.44 100 LEU A C 1
ATOM 742 O O . LEU A 1 100 ? 15.760 -4.304 -13.688 1.00 86.44 100 LEU A O 1
ATOM 746 N N . GLU A 1 101 ? 16.275 -2.991 -15.432 1.00 85.25 101 GLU A N 1
ATOM 747 C CA . GLU A 1 101 ? 16.290 -4.074 -16.431 1.00 85.25 101 GLU A CA 1
ATOM 748 C C . GLU A 1 101 ? 17.178 -5.252 -16.001 1.00 85.25 101 GLU A C 1
ATOM 750 O O . GLU A 1 101 ? 16.803 -6.405 -16.188 1.00 85.25 101 GLU A O 1
ATOM 755 N N . SER A 1 102 ? 18.320 -4.966 -15.365 1.00 83.81 102 SER A N 1
ATOM 756 C CA . SER A 1 102 ? 19.253 -5.981 -14.861 1.00 83.81 102 SER A CA 1
ATOM 757 C C . SER A 1 102 ? 18.709 -6.836 -13.719 1.00 83.81 102 SER A C 1
ATOM 759 O O . SER A 1 102 ? 19.260 -7.900 -13.460 1.00 83.81 102 SER A O 1
ATOM 761 N N . ASP A 1 103 ? 17.680 -6.362 -13.019 1.00 85.38 103 ASP A N 1
ATOM 762 C CA . ASP A 1 103 ? 17.126 -7.007 -11.829 1.00 85.38 103 ASP A CA 1
ATOM 763 C C . ASP A 1 103 ? 15.826 -7.771 -12.149 1.00 85.38 103 ASP A C 1
ATOM 765 O O . ASP A 1 103 ? 15.189 -8.309 -11.242 1.00 85.38 103 ASP A O 1
ATOM 769 N N . ILE A 1 104 ? 15.420 -7.818 -13.427 1.00 82.44 104 ILE A N 1
ATOM 770 C CA . ILE A 1 104 ? 14.240 -8.549 -13.903 1.00 82.44 104 ILE A CA 1
ATOM 771 C C . ILE A 1 104 ? 14.685 -9.948 -14.366 1.00 82.44 104 ILE A C 1
ATOM 773 O O . ILE A 1 104 ? 15.260 -10.078 -15.452 1.00 82.44 104 ILE A O 1
ATOM 777 N N . PRO A 1 105 ? 14.414 -11.010 -13.584 1.00 76.00 105 PRO A N 1
ATOM 778 C CA . PRO A 1 105 ? 14.930 -12.351 -13.862 1.00 76.00 105 PRO A CA 1
ATOM 779 C C . PRO A 1 105 ? 14.395 -12.946 -15.174 1.00 76.00 105 PRO A C 1
ATOM 781 O O . PRO A 1 105 ? 15.036 -13.802 -15.774 1.00 76.00 105 PRO A O 1
ATOM 784 N N . GLU A 1 106 ? 13.237 -12.496 -15.662 1.00 70.94 106 GLU A N 1
ATOM 785 C CA . GLU A 1 106 ? 12.651 -12.939 -16.931 1.00 70.94 106 GLU A CA 1
ATOM 786 C C . GLU A 1 106 ? 13.344 -12.355 -18.177 1.00 70.94 106 GLU A C 1
ATOM 788 O O . GLU A 1 106 ? 13.062 -12.803 -19.291 1.00 70.94 106 GLU A O 1
ATOM 793 N N . LEU A 1 107 ? 14.223 -11.359 -18.009 1.00 66.06 107 LEU A N 1
ATOM 794 C CA . LEU A 1 107 ? 14.982 -10.714 -19.088 1.00 66.06 107 LEU A CA 1
ATOM 795 C C . LEU A 1 107 ? 16.461 -11.132 -19.117 1.00 66.06 107 LEU A C 1
ATOM 797 O O . LEU A 1 107 ? 17.196 -10.732 -20.024 1.00 66.06 107 LEU A O 1
ATOM 801 N N . GLU A 1 108 ? 16.902 -11.959 -18.167 1.00 60.06 108 GLU A N 1
ATOM 802 C CA . GLU A 1 108 ? 18.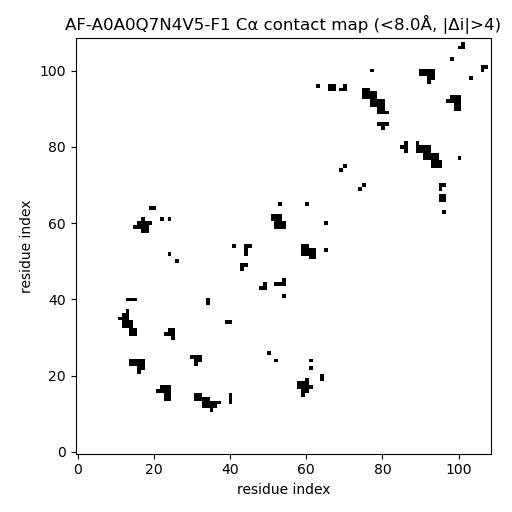230 -12.568 -18.200 1.00 60.06 108 GLU A CA 1
ATOM 803 C C . GLU A 1 108 ? 18.293 -13.603 -19.345 1.00 60.06 108 GLU A C 1
ATOM 805 O O . GLU A 1 108 ? 17.568 -14.599 -19.340 1.00 60.06 108 GLU A O 1
ATOM 810 N N . ASN A 1 109 ? 19.129 -13.337 -20.361 1.00 55.62 109 ASN A N 1
ATOM 811 C CA . ASN A 1 109 ? 19.363 -14.226 -21.517 1.00 55.62 109 ASN A CA 1
ATOM 812 C C . ASN A 1 109 ? 19.947 -15.592 -21.125 1.00 55.62 109 ASN A C 1
ATOM 814 O O . ASN A 1 109 ? 20.995 -15.609 -20.438 1.00 55.62 109 ASN A O 1
#